Protein AF-A0A7H4P7H9-F1 (afdb_monomer_lite)

Organism: NCBI:txid2058152

InterPro domains:
  IPR023636 Urocanase conserved site [PS01233] (107-122)
  IPR023637 Urocanase-like [PTHR12216] (3-158)
  IPR035401 Urocanase, C-terminal domain [PF17392] (17-158)
  IPR036190 Urocanase superfamily [SSF111326] (3-158)

pLDDT: mean 97.53, std 5.27, range [52.62, 98.94]

Foldseek 3Di:
DDCPCVDAAPQVVPPVVCLVQQWAFKKKFAPVLDLVLVVVLLVVLCVVVVPPPVQNVVSVCCVVPPDDDGTDMDTGTDGPVPNVVSVVVSVVCQVVCVRVHDMDIDGDCPTSQQDQDCRYNLPPDVVPCRRVPVRNVVVQVVCVVVDPVDGDDDPDDD

Sequence (158 aa):
MTTRFAFPGFVPAYIRPLFCRGIGPFRWVALSGDPQDIYKTDAKVKEIVKDDKHLHHWLDMARERISFQGLPARICWVGLEWRQKLGLAFNEMVRSGELSAPIVIGRDHLDSGSVASPNRETEAMRDGSDAVSDWPLLNALLNTASGATWVSLHHGGG

Radius of gyration: 17.55 Å; chains: 1; bounding box: 55×32×42 Å

Secondary structure (DSSP, 8-state):
---TTSS--HIIIIIHHHHTTT-B-EEEEETT--HHHHHHHHHHHHHHSTT-HHHHHHHHHHHHH----SS-EEE--B-HHHHHHHHHHHHHHHHHTSSSS-EEEEE-S-STTS---TTTTTTT-TTS-TT--HHHHHHHHHHHHTT-S-----SS--

Structure (mmCIF, N/CA/C/O backbone):
data_AF-A0A7H4P7H9-F1
#
_entry.id   AF-A0A7H4P7H9-F1
#
loop_
_atom_site.group_PDB
_atom_site.id
_atom_site.type_symbol
_atom_site.label_atom_id
_atom_site.label_alt_id
_atom_site.label_comp_id
_atom_site.label_asym_id
_atom_site.label_entity_id
_atom_site.label_seq_id
_atom_site.pdbx_PDB_ins_code
_atom_site.Cartn_x
_atom_site.Cartn_y
_atom_site.Cartn_z
_atom_site.occupancy
_atom_site.B_iso_or_equiv
_atom_site.auth_seq_id
_atom_site.auth_comp_id
_atom_site.auth_asym_id
_atom_site.auth_atom_id
_atom_site.pdbx_PDB_model_num
ATOM 1 N N . MET A 1 1 ? 37.268 1.837 -18.743 1.00 52.62 1 MET A N 1
ATOM 2 C CA . MET A 1 1 ? 35.828 1.508 -18.653 1.00 52.62 1 MET A CA 1
ATOM 3 C C . MET A 1 1 ? 35.280 2.157 -17.395 1.00 52.62 1 MET A C 1
ATOM 5 O O . MET A 1 1 ? 35.877 1.993 -16.341 1.00 52.62 1 MET A O 1
ATOM 9 N N . THR A 1 2 ? 34.231 2.966 -17.507 1.00 60.12 2 THR A N 1
ATOM 10 C CA . THR A 1 2 ? 33.653 3.714 -16.379 1.00 60.12 2 THR A CA 1
ATOM 11 C C . THR A 1 2 ? 32.793 2.797 -15.505 1.00 60.12 2 THR A C 1
ATOM 13 O O . THR A 1 2 ? 31.836 2.204 -15.989 1.00 60.12 2 THR A O 1
ATOM 16 N N . THR A 1 3 ? 33.122 2.694 -14.217 1.00 77.75 3 THR A N 1
ATOM 17 C CA . THR A 1 3 ? 32.590 1.735 -13.223 1.00 77.75 3 THR A CA 1
ATOM 18 C C . THR A 1 3 ? 31.270 2.156 -12.555 1.00 77.75 3 THR A C 1
ATOM 20 O O . THR A 1 3 ? 30.884 1.593 -11.535 1.00 77.75 3 THR A O 1
ATOM 23 N N . ARG A 1 4 ? 30.559 3.154 -13.098 1.00 81.38 4 ARG A N 1
ATOM 24 C CA . ARG A 1 4 ? 29.433 3.823 -12.413 1.00 81.38 4 ARG A CA 1
ATOM 25 C C . ARG A 1 4 ? 28.220 2.919 -12.127 1.00 81.38 4 ARG A C 1
ATOM 27 O O . ARG A 1 4 ? 27.504 3.194 -11.177 1.00 81.38 4 ARG A O 1
ATOM 34 N N . PHE A 1 5 ? 28.028 1.851 -12.903 1.00 90.81 5 PHE A N 1
ATOM 35 C CA . PHE A 1 5 ? 26.945 0.863 -12.744 1.00 90.81 5 PHE A CA 1
ATOM 36 C C . PHE A 1 5 ? 27.487 -0.536 -12.412 1.00 90.81 5 PHE A C 1
ATOM 38 O O . PHE A 1 5 ? 26.929 -1.551 -12.814 1.00 90.81 5 PHE A O 1
ATOM 45 N N . ALA A 1 6 ? 28.629 -0.603 -11.719 1.00 92.25 6 ALA A N 1
ATOM 46 C CA . ALA A 1 6 ? 29.252 -1.876 -11.354 1.00 92.25 6 ALA A CA 1
ATOM 47 C C . ALA A 1 6 ? 28.472 -2.658 -10.276 1.00 92.25 6 ALA A C 1
ATOM 49 O O . ALA A 1 6 ? 28.754 -3.834 -10.060 1.00 92.25 6 ALA A O 1
ATOM 50 N N . PHE A 1 7 ? 27.506 -2.025 -9.607 1.00 94.25 7 PHE A N 1
ATOM 51 C CA . PHE A 1 7 ? 26.565 -2.662 -8.689 1.00 94.25 7 PHE A CA 1
ATOM 52 C C . PHE A 1 7 ? 25.125 -2.348 -9.127 1.00 94.25 7 PHE A C 1
ATOM 54 O O . PHE A 1 7 ? 24.876 -1.235 -9.597 1.00 94.25 7 PHE A O 1
ATOM 61 N N . PRO A 1 8 ? 24.189 -3.306 -8.995 1.00 95.62 8 PRO A N 1
ATOM 62 C CA . PRO A 1 8 ? 22.811 -3.124 -9.437 1.00 95.62 8 PRO A CA 1
ATOM 63 C C . PRO A 1 8 ? 22.005 -2.283 -8.443 1.00 95.62 8 PRO A C 1
ATOM 65 O O . PRO A 1 8 ? 22.311 -2.255 -7.243 1.00 95.62 8 PRO A O 1
ATOM 68 N N . GLY A 1 9 ? 20.915 -1.675 -8.908 1.00 97.31 9 GLY A N 1
ATOM 69 C CA . GLY A 1 9 ? 19.893 -1.153 -8.008 1.00 97.31 9 GLY A CA 1
ATOM 70 C C . GLY A 1 9 ? 19.212 -2.253 -7.188 1.00 97.31 9 GLY A C 1
ATOM 71 O O . GLY A 1 9 ? 19.164 -3.434 -7.544 1.00 97.31 9 GLY A O 1
ATOM 72 N N . PHE A 1 10 ? 18.634 -1.864 -6.052 1.00 98.44 10 PHE A N 1
ATOM 73 C CA . PHE A 1 10 ? 18.013 -2.813 -5.123 1.00 98.44 10 PHE A CA 1
ATOM 74 C C . PHE A 1 10 ? 16.752 -3.487 -5.691 1.00 98.44 10 PHE A C 1
ATOM 76 O O . PHE A 1 10 ? 16.402 -4.595 -5.280 1.00 98.44 10 PHE A O 1
ATOM 83 N N . VAL A 1 11 ? 16.058 -2.840 -6.634 1.00 98.31 11 VAL A N 1
ATOM 84 C CA . VAL A 1 11 ? 14.836 -3.393 -7.224 1.00 98.31 11 VAL A CA 1
ATOM 85 C C . VAL A 1 11 ? 15.117 -4.583 -8.135 1.00 98.31 11 VAL A C 1
ATOM 87 O O . VAL A 1 11 ? 14.549 -5.643 -7.854 1.00 98.31 11 VAL A O 1
ATOM 90 N N . PRO A 1 12 ? 15.986 -4.485 -9.163 1.00 97.50 12 PRO A N 1
ATOM 91 C CA . PRO A 1 12 ? 16.363 -5.659 -9.947 1.00 97.50 12 PRO A CA 1
ATOM 92 C C . PRO A 1 12 ? 17.015 -6.754 -9.094 1.00 97.50 12 PRO A C 1
ATOM 94 O O . PRO A 1 12 ? 16.787 -7.932 -9.364 1.00 97.50 12 PRO A O 1
ATOM 97 N N . ALA A 1 13 ? 17.773 -6.385 -8.055 1.00 97.81 13 ALA A N 1
ATOM 98 C CA . ALA A 1 13 ? 18.475 -7.346 -7.207 1.00 97.81 13 ALA A CA 1
ATOM 99 C C . ALA A 1 13 ? 17.562 -8.110 -6.225 1.00 97.81 13 ALA A C 1
ATOM 101 O O . ALA A 1 13 ? 17.764 -9.306 -6.023 1.00 97.81 13 ALA A O 1
ATOM 102 N N . TYR A 1 14 ? 16.568 -7.449 -5.613 1.00 98.12 14 TYR A N 1
ATOM 103 C CA . TYR A 1 14 ? 15.834 -8.015 -4.468 1.00 98.12 14 TYR A CA 1
ATOM 104 C C . TYR A 1 14 ? 14.312 -7.833 -4.520 1.00 98.12 14 TYR A C 1
ATOM 106 O O . TYR A 1 14 ? 13.575 -8.733 -4.117 1.00 98.12 14 TYR A O 1
ATOM 114 N N . ILE A 1 15 ? 13.814 -6.684 -4.990 1.00 98.62 15 ILE A N 1
ATOM 115 C CA . ILE A 1 15 ? 12.394 -6.315 -4.812 1.00 98.62 15 ILE A CA 1
ATOM 116 C C . ILE A 1 15 ? 11.503 -6.765 -5.969 1.00 98.62 15 ILE A C 1
ATOM 118 O O . ILE A 1 15 ? 10.330 -7.066 -5.749 1.00 98.62 15 ILE A O 1
ATOM 122 N N . ARG A 1 16 ? 12.024 -6.871 -7.195 1.00 98.69 16 ARG A N 1
ATOM 123 C CA . ARG A 1 16 ? 11.215 -7.198 -8.382 1.00 98.69 16 ARG A CA 1
ATOM 124 C C . ARG A 1 16 ? 10.337 -8.455 -8.232 1.00 98.69 16 ARG A C 1
ATOM 126 O O . ARG A 1 16 ? 9.177 -8.384 -8.637 1.00 98.69 16 ARG A O 1
ATOM 133 N N . PRO A 1 17 ? 10.782 -9.563 -7.601 1.00 98.44 17 PRO A N 1
ATOM 134 C CA . PRO A 1 17 ? 9.912 -10.719 -7.357 1.00 98.44 17 PRO A CA 1
ATOM 135 C C . PRO A 1 17 ? 8.676 -10.418 -6.487 1.00 98.44 17 PRO A C 1
ATOM 137 O O . PRO A 1 17 ? 7.656 -11.100 -6.605 1.00 98.44 17 PRO A O 1
ATOM 140 N N . LEU A 1 18 ? 8.742 -9.404 -5.618 1.00 98.50 18 LEU A N 1
ATOM 141 C CA . LEU A 1 18 ? 7.593 -8.920 -4.848 1.00 98.50 18 LEU A CA 1
ATOM 142 C C . LEU A 1 18 ? 6.623 -8.147 -5.753 1.00 98.50 18 LEU A C 1
ATOM 144 O O . LEU A 1 18 ? 5.424 -8.438 -5.747 1.00 98.50 18 LEU A O 1
ATOM 148 N N . PHE A 1 19 ? 7.136 -7.252 -6.603 1.00 98.69 19 PHE A N 1
ATOM 149 C CA . PHE A 1 19 ? 6.315 -6.509 -7.569 1.00 98.69 19 PHE A CA 1
ATOM 150 C C . PHE A 1 19 ? 5.599 -7.411 -8.569 1.00 98.69 19 PHE A C 1
ATOM 152 O O . PHE A 1 19 ? 4.438 -7.153 -8.875 1.00 98.69 19 PHE A O 1
ATOM 159 N N . CYS A 1 20 ? 6.216 -8.516 -8.998 1.00 98.50 20 CYS A N 1
ATOM 160 C CA . CYS A 1 20 ? 5.553 -9.506 -9.855 1.00 98.50 20 CYS A CA 1
ATOM 161 C C . CYS A 1 20 ? 4.280 -10.110 -9.227 1.00 98.50 20 CYS A C 1
ATOM 163 O O . CYS A 1 20 ? 3.451 -10.657 -9.947 1.00 98.50 20 CYS A O 1
ATOM 165 N N . ARG A 1 21 ? 4.108 -10.012 -7.900 1.00 98.25 21 ARG A N 1
ATOM 166 C CA . ARG A 1 21 ? 2.909 -10.451 -7.157 1.00 98.25 21 ARG A CA 1
ATOM 167 C C . ARG A 1 21 ? 2.031 -9.278 -6.688 1.00 98.25 21 ARG A C 1
ATOM 169 O O . ARG A 1 21 ? 1.135 -9.454 -5.860 1.00 98.25 21 ARG A O 1
ATOM 176 N N . GLY A 1 22 ? 2.315 -8.064 -7.161 1.00 98.44 22 GLY A N 1
ATOM 177 C CA . GLY A 1 22 ? 1.668 -6.829 -6.713 1.00 98.44 22 GLY A CA 1
ATOM 178 C C . GLY A 1 22 ? 1.985 -6.449 -5.262 1.00 98.44 22 GLY A C 1
ATOM 179 O O . GLY A 1 22 ? 1.272 -5.638 -4.671 1.00 98.44 22 GLY A O 1
ATOM 180 N N . ILE A 1 23 ? 3.006 -7.056 -4.646 1.00 98.69 23 ILE A N 1
ATOM 181 C CA . ILE A 1 23 ? 3.411 -6.744 -3.271 1.00 98.69 23 ILE A CA 1
ATOM 182 C C . ILE A 1 23 ? 4.221 -5.454 -3.296 1.00 98.69 23 ILE A C 1
ATOM 184 O O . ILE A 1 23 ? 5.234 -5.376 -3.981 1.00 98.69 23 ILE A O 1
ATOM 188 N N . GLY A 1 24 ? 3.784 -4.463 -2.528 1.00 98.50 24 GLY A N 1
ATOM 189 C CA . GLY A 1 24 ? 4.409 -3.145 -2.460 1.00 98.50 24 GLY A CA 1
ATOM 190 C C . GLY A 1 24 ? 4.011 -2.405 -1.185 1.00 98.50 24 GLY A C 1
ATOM 191 O O . GLY A 1 24 ? 3.341 -2.996 -0.334 1.00 98.50 24 GLY A O 1
ATOM 192 N N . PRO A 1 25 ? 4.398 -1.127 -1.030 1.00 98.38 25 PRO A N 1
ATOM 193 C CA . PRO A 1 25 ? 4.315 -0.382 0.228 1.00 98.38 25 PRO A CA 1
ATOM 194 C C . PRO A 1 25 ? 2.897 0.124 0.553 1.00 98.38 25 PRO A C 1
ATOM 196 O O . PRO A 1 25 ? 2.671 1.328 0.729 1.00 98.38 25 PRO A O 1
ATOM 199 N N . PHE A 1 26 ? 1.948 -0.807 0.645 1.00 98.81 26 PHE A N 1
ATOM 200 C CA . PHE A 1 26 ? 0.577 -0.580 1.090 1.00 98.81 26 PHE A CA 1
ATOM 201 C C . PHE A 1 26 ? 0.561 -0.067 2.533 1.00 98.81 26 PHE A C 1
ATOM 203 O O . PHE A 1 26 ? 1.242 -0.602 3.413 1.00 98.81 26 PHE A O 1
ATOM 210 N N . ARG A 1 27 ? -0.190 1.006 2.774 1.00 98.81 27 ARG A N 1
ATOM 211 C CA . ARG A 1 27 ? -0.230 1.684 4.071 1.00 98.81 27 ARG A CA 1
ATOM 212 C C . ARG A 1 27 ? -1.614 2.220 4.378 1.00 98.81 27 ARG A C 1
ATOM 214 O O . ARG A 1 27 ? -2.404 2.476 3.470 1.00 98.81 27 ARG A O 1
ATOM 221 N N . TRP A 1 28 ? -1.868 2.455 5.654 1.00 98.94 28 TRP A N 1
ATOM 222 C CA . TRP A 1 28 ? -3.083 3.113 6.105 1.00 98.94 28 TRP A CA 1
ATOM 223 C C . TRP A 1 28 ? -2.831 4.018 7.309 1.00 98.94 28 TRP A C 1
ATOM 225 O O . TRP A 1 28 ? -1.806 3.900 7.983 1.00 98.94 28 TRP A O 1
ATOM 235 N N . VAL A 1 29 ? -3.755 4.949 7.539 1.00 98.94 29 VAL A N 1
ATOM 236 C CA . VAL A 1 29 ? -3.660 6.019 8.540 1.00 98.94 29 VAL A CA 1
ATOM 237 C C . VAL A 1 29 ? -4.992 6.148 9.272 1.00 98.94 29 VAL A C 1
ATOM 239 O O . VAL A 1 29 ? -6.038 6.240 8.627 1.00 98.94 29 VAL A O 1
ATOM 242 N N . ALA A 1 30 ? -4.956 6.182 10.602 1.00 98.88 30 ALA A N 1
ATOM 243 C CA . ALA A 1 30 ? -6.137 6.386 11.431 1.00 98.88 30 ALA A CA 1
ATOM 244 C C . ALA A 1 30 ? -6.456 7.879 11.580 1.00 98.88 30 ALA A C 1
ATOM 246 O O . ALA A 1 30 ? -5.697 8.617 12.211 1.00 98.88 30 ALA A O 1
ATOM 247 N N . LEU A 1 31 ? -7.586 8.334 11.019 1.00 98.88 31 LEU A N 1
ATOM 248 C CA . LEU A 1 31 ? -7.988 9.748 11.092 1.00 98.88 31 LEU A CA 1
ATOM 249 C C . LEU A 1 31 ? -8.464 10.176 12.486 1.00 98.88 31 LEU A C 1
ATOM 251 O O . LEU A 1 31 ? -8.553 11.370 12.755 1.00 98.88 31 LEU A O 1
ATOM 255 N N . SER A 1 32 ? -8.740 9.218 13.370 1.00 98.69 32 SER A N 1
ATOM 256 C CA . SER A 1 32 ? -9.055 9.461 14.781 1.00 98.69 32 SER A CA 1
ATOM 257 C C . SER A 1 32 ? -7.887 10.069 15.553 1.00 98.69 32 SER A C 1
ATOM 259 O O . SER A 1 32 ? -8.096 10.740 16.559 1.00 98.69 32 SER A O 1
ATOM 261 N N . GLY A 1 33 ? -6.652 9.806 15.114 1.00 98.69 33 GLY A N 1
ATOM 262 C CA . GLY A 1 33 ? -5.458 10.081 15.907 1.00 98.69 33 GLY A CA 1
ATOM 263 C C . GLY A 1 33 ? -5.216 9.070 17.037 1.00 98.69 33 GLY A C 1
ATOM 264 O O . GLY A 1 33 ? -4.206 9.195 17.726 1.00 98.69 33 GLY A O 1
ATOM 265 N N . ASP A 1 34 ? -6.085 8.067 17.220 1.00 98.69 34 ASP A N 1
ATOM 266 C CA . ASP A 1 34 ? -5.958 7.058 18.278 1.00 98.69 34 ASP A CA 1
ATOM 267 C C . ASP A 1 34 ? -5.059 5.884 17.827 1.00 98.69 34 ASP A C 1
ATOM 269 O O . ASP A 1 34 ? -5.396 5.169 16.876 1.00 98.69 34 ASP A O 1
ATOM 273 N N . PRO A 1 35 ? -3.926 5.621 18.510 1.00 98.69 35 PRO A N 1
ATOM 274 C CA . PRO A 1 35 ? -3.071 4.464 18.240 1.00 98.69 35 PRO A CA 1
ATOM 275 C C . PRO A 1 35 ? -3.789 3.111 18.306 1.00 98.69 35 PRO A C 1
ATOM 277 O O . PRO A 1 35 ? -3.364 2.162 17.640 1.00 98.69 35 PRO A O 1
ATOM 280 N N . GLN A 1 36 ? -4.862 3.000 19.096 1.00 98.75 36 GLN A N 1
ATOM 281 C CA . GLN A 1 36 ? -5.619 1.755 19.225 1.00 98.75 36 GLN A CA 1
ATOM 282 C C . GLN A 1 36 ? -6.266 1.329 17.911 1.00 98.75 36 GLN A C 1
ATOM 284 O O . GLN A 1 36 ? -6.360 0.130 17.656 1.00 98.75 36 GLN A O 1
ATOM 289 N N . ASP A 1 37 ? -6.646 2.273 17.050 1.00 98.88 37 ASP A N 1
ATOM 290 C CA . ASP A 1 37 ? -7.188 1.939 15.733 1.00 98.88 37 ASP 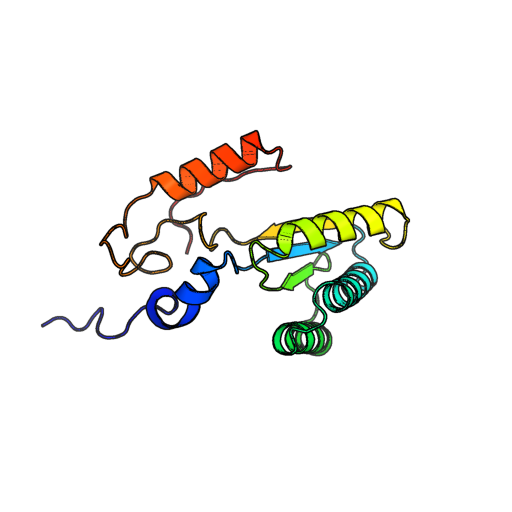A CA 1
ATOM 291 C C . ASP A 1 37 ? -6.139 1.217 14.874 1.00 98.88 37 ASP A C 1
ATOM 293 O O . ASP A 1 37 ? -6.448 0.208 14.237 1.00 98.88 37 ASP A O 1
ATOM 297 N N . ILE A 1 38 ? -4.867 1.628 14.948 1.00 98.94 38 ILE A N 1
ATOM 298 C CA . ILE A 1 38 ? -3.780 0.905 14.275 1.00 98.94 38 ILE A CA 1
ATOM 299 C C . ILE A 1 38 ? -3.574 -0.482 14.885 1.00 98.94 38 ILE A C 1
ATOM 301 O O . ILE A 1 38 ? -3.502 -1.461 14.144 1.00 98.94 38 ILE A O 1
ATOM 305 N N . TYR A 1 39 ? -3.556 -0.616 16.211 1.00 98.88 39 TYR A N 1
ATOM 306 C CA . TYR A 1 39 ? -3.372 -1.931 16.837 1.00 98.88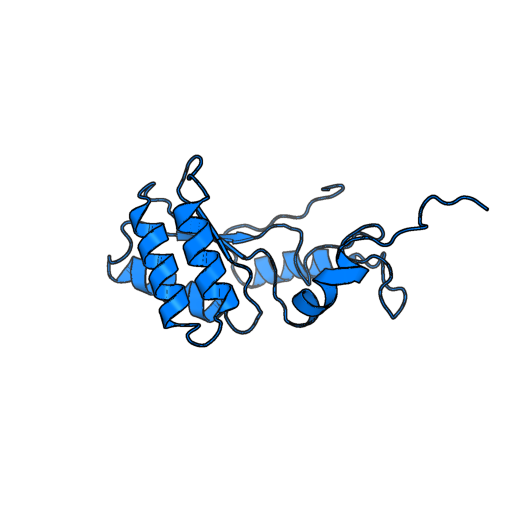 39 TYR A CA 1
ATOM 307 C C . TYR A 1 39 ? -4.512 -2.910 16.523 1.00 98.88 39 TYR A C 1
ATOM 309 O O . TYR A 1 39 ? -4.260 -4.102 16.333 1.00 98.88 39 TYR A O 1
ATOM 317 N N . LYS A 1 40 ? -5.752 -2.421 16.408 1.00 98.94 40 LYS A N 1
ATOM 318 C CA . LYS A 1 40 ? -6.895 -3.225 15.950 1.00 98.94 40 LYS A CA 1
ATOM 319 C C . LYS A 1 40 ? -6.721 -3.655 14.496 1.00 98.94 40 LYS A C 1
ATOM 321 O O . LYS A 1 40 ? -6.904 -4.831 14.184 1.00 98.94 40 LYS A O 1
ATOM 326 N N . THR A 1 41 ? -6.299 -2.748 13.610 1.00 98.94 41 THR A N 1
ATOM 327 C CA . THR A 1 41 ? -6.004 -3.126 12.218 1.00 98.94 41 THR A CA 1
ATOM 328 C C . THR A 1 41 ? -4.842 -4.117 12.110 1.00 98.94 41 THR A C 1
ATOM 330 O O . THR A 1 41 ? -4.948 -5.059 11.331 1.00 98.94 41 THR A O 1
ATOM 333 N N . ASP A 1 42 ? -3.786 -3.995 12.924 1.00 98.88 42 ASP A N 1
ATOM 334 C CA . ASP A 1 42 ? -2.683 -4.967 12.969 1.00 98.88 42 ASP A CA 1
ATOM 335 C C . ASP A 1 42 ? -3.211 -6.370 13.324 1.00 98.88 42 ASP A C 1
ATOM 337 O O . ASP A 1 42 ? -2.878 -7.356 12.662 1.00 98.88 42 ASP A O 1
ATOM 341 N N . ALA A 1 43 ? -4.088 -6.464 14.329 1.00 98.88 43 ALA A N 1
ATOM 342 C CA . ALA A 1 43 ? -4.728 -7.722 14.710 1.00 98.88 43 ALA A CA 1
ATOM 343 C C . ALA A 1 43 ? -5.617 -8.282 13.585 1.00 98.88 43 ALA A C 1
ATOM 345 O O . ALA A 1 43 ? -5.524 -9.469 13.263 1.00 98.88 43 ALA A O 1
ATOM 346 N N . LYS A 1 44 ? -6.416 -7.428 12.929 1.00 98.88 44 LYS A N 1
ATOM 347 C CA . LYS A 1 44 ? -7.264 -7.830 11.796 1.00 98.88 44 LYS A CA 1
ATOM 348 C C . LYS A 1 44 ? -6.445 -8.355 10.617 1.00 98.88 44 LYS A C 1
ATOM 350 O O . LYS A 1 44 ? -6.837 -9.334 9.983 1.00 98.88 44 LYS A O 1
ATOM 355 N N . VAL A 1 45 ? -5.295 -7.745 10.329 1.00 98.81 45 VAL A N 1
ATOM 356 C CA . VAL A 1 45 ? -4.399 -8.227 9.269 1.00 98.81 45 VAL A CA 1
ATOM 357 C C . VAL A 1 45 ? -3.907 -9.640 9.590 1.00 98.81 45 VAL A C 1
ATOM 359 O O . VAL A 1 45 ? -3.970 -10.502 8.715 1.00 98.81 45 VAL A O 1
ATOM 362 N N . LYS A 1 46 ? -3.482 -9.911 10.833 1.00 98.75 46 LYS A N 1
ATOM 363 C CA . LYS A 1 46 ? -3.057 -11.261 11.250 1.00 98.75 46 LYS A CA 1
ATOM 364 C C . LYS A 1 46 ? -4.187 -12.291 11.181 1.00 98.75 46 LYS A C 1
ATOM 366 O O . LYS A 1 46 ? -3.939 -13.448 10.852 1.00 98.75 46 LYS A O 1
ATOM 371 N N . GLU A 1 47 ? -5.419 -11.876 11.470 1.00 98.50 47 GLU A N 1
ATOM 372 C CA . GLU A 1 47 ? -6.608 -12.726 11.355 1.00 98.50 47 GLU A CA 1
ATOM 373 C C . GLU A 1 47 ? -6.903 -13.116 9.899 1.00 98.50 47 GLU A C 1
ATOM 375 O O . GLU A 1 47 ? -7.279 -14.258 9.635 1.00 98.50 47 GLU A O 1
ATOM 380 N N . ILE A 1 48 ? -6.734 -12.188 8.954 1.00 98.31 48 ILE A N 1
ATOM 381 C CA . ILE A 1 48 ? -7.021 -12.422 7.532 1.00 98.31 48 ILE A CA 1
ATOM 382 C C . ILE A 1 48 ? -5.870 -13.168 6.848 1.00 98.31 48 ILE A C 1
ATOM 384 O O . ILE A 1 48 ? -6.110 -14.100 6.081 1.00 98.31 48 ILE A O 1
ATOM 388 N N . VAL A 1 49 ? -4.624 -12.786 7.133 1.00 97.62 49 VAL A N 1
ATOM 389 C CA . VAL A 1 49 ? -3.414 -13.350 6.519 1.00 97.62 49 VAL A CA 1
ATOM 390 C C . VAL A 1 49 ? -2.729 -14.286 7.516 1.00 97.62 49 VAL A C 1
ATOM 392 O O . VAL A 1 49 ? -1.670 -13.978 8.055 1.00 97.62 49 VAL A O 1
ATOM 395 N N . LYS A 1 50 ? -3.367 -15.422 7.814 1.00 95.69 50 LYS A N 1
ATOM 396 C CA . LYS A 1 50 ? -3.005 -16.284 8.957 1.00 95.69 50 LYS A CA 1
ATOM 397 C C . LY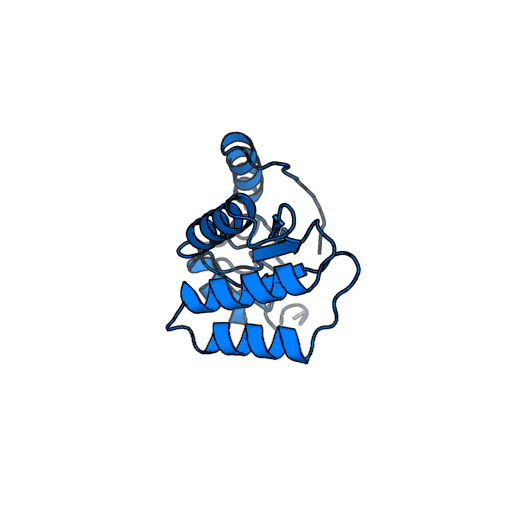S A 1 50 ? -1.635 -16.950 8.847 1.00 95.69 50 LYS A C 1
ATOM 399 O O . LYS A 1 50 ? -0.928 -17.045 9.844 1.00 95.69 50 LYS A O 1
ATOM 404 N N . ASP A 1 51 ? -1.263 -17.395 7.650 1.00 95.62 51 ASP A N 1
ATOM 405 C CA . ASP A 1 51 ? -0.125 -18.306 7.469 1.00 95.62 51 ASP A CA 1
ATOM 406 C C . ASP A 1 51 ? 1.202 -17.598 7.138 1.00 95.62 51 ASP A C 1
ATOM 408 O O . ASP A 1 51 ? 2.248 -18.243 7.023 1.00 95.62 51 ASP A O 1
ATOM 412 N N . ASP A 1 52 ? 1.200 -16.266 7.020 1.00 97.38 52 ASP A N 1
ATOM 413 C CA . ASP A 1 52 ? 2.407 -15.492 6.721 1.00 97.38 52 ASP A CA 1
ATOM 414 C C . ASP A 1 52 ? 3.148 -15.087 8.004 1.00 97.38 52 ASP A C 1
ATOM 416 O O . ASP A 1 52 ? 2.972 -14.002 8.568 1.00 97.38 52 ASP A O 1
ATOM 420 N N . LYS A 1 53 ? 4.034 -15.979 8.458 1.00 98.12 53 LYS A N 1
ATOM 421 C CA . LYS A 1 53 ? 4.877 -15.753 9.643 1.00 98.12 53 LYS A CA 1
ATOM 422 C C . LYS A 1 53 ? 5.747 -14.501 9.527 1.00 98.12 53 LYS A C 1
ATOM 424 O O . LYS A 1 53 ? 6.014 -13.856 10.540 1.00 98.12 53 LYS A O 1
ATOM 429 N N . HIS A 1 54 ? 6.208 -14.166 8.321 1.00 97.88 54 HIS A N 1
ATOM 430 C CA . HIS A 1 54 ? 7.055 -12.994 8.120 1.00 97.88 54 HIS A CA 1
ATOM 431 C C . HIS A 1 54 ? 6.242 -11.710 8.283 1.00 97.88 54 HIS A C 1
ATOM 433 O O . HIS A 1 54 ? 6.675 -10.799 8.988 1.00 97.88 54 HIS A O 1
ATOM 439 N N . LEU A 1 55 ? 5.037 -11.668 7.714 1.00 98.44 55 LEU A N 1
ATOM 440 C CA . LEU A 1 55 ? 4.106 -10.557 7.884 1.00 98.44 55 LEU A CA 1
ATOM 441 C C . LEU A 1 55 ? 3.713 -10.368 9.354 1.00 98.44 55 LEU A C 1
ATOM 443 O O . LEU A 1 55 ? 3.663 -9.237 9.839 1.00 98.44 55 LEU A O 1
ATOM 447 N N . HIS A 1 56 ? 3.458 -11.455 10.086 1.00 98.75 56 HIS A N 1
ATOM 448 C CA . HIS A 1 56 ? 3.111 -11.367 11.509 1.00 98.75 56 HIS A CA 1
ATOM 449 C C . HIS A 1 56 ? 4.263 -10.789 12.324 1.00 98.75 56 HIS A C 1
ATOM 451 O O . HIS A 1 56 ? 4.046 -9.852 13.093 1.00 98.75 56 HIS A O 1
ATOM 457 N N . HIS A 1 57 ? 5.481 -11.287 12.093 1.00 98.69 57 HIS A N 1
ATOM 458 C CA . HIS A 1 57 ? 6.681 -10.764 12.738 1.00 98.69 57 HIS A CA 1
ATOM 459 C C . HIS A 1 57 ? 6.940 -9.296 12.377 1.00 98.69 57 HIS A C 1
ATOM 461 O O . HIS A 1 57 ? 7.318 -8.511 13.245 1.00 98.69 57 HIS A O 1
ATOM 467 N N . TRP A 1 58 ? 6.691 -8.898 11.124 1.00 98.75 58 TRP A N 1
ATOM 468 C CA . TRP A 1 58 ? 6.765 -7.499 10.705 1.00 98.75 58 TRP A CA 1
ATOM 469 C C . TRP A 1 58 ? 5.835 -6.608 11.534 1.00 98.75 58 TRP A C 1
ATOM 471 O O . TRP A 1 58 ? 6.273 -5.571 12.024 1.00 98.75 58 TRP A O 1
ATOM 481 N N . LEU A 1 59 ? 4.578 -7.015 11.733 1.00 98.81 59 LEU A N 1
ATOM 482 C CA . LEU A 1 59 ? 3.618 -6.259 12.544 1.00 98.81 59 LEU A CA 1
ATOM 483 C C . LEU A 1 59 ? 4.028 -6.183 14.022 1.00 98.81 59 LEU A C 1
ATOM 485 O O . LEU A 1 59 ? 3.898 -5.120 14.628 1.00 98.81 59 LEU A O 1
ATOM 489 N N . ASP A 1 60 ? 4.564 -7.270 14.583 1.00 98.69 60 ASP A N 1
ATOM 490 C CA . ASP A 1 60 ? 5.074 -7.284 15.963 1.00 98.69 60 ASP A CA 1
ATOM 491 C C . ASP A 1 60 ? 6.245 -6.314 16.131 1.00 98.69 60 ASP A C 1
ATOM 493 O O . ASP A 1 60 ? 6.205 -5.409 16.967 1.00 98.69 60 ASP A O 1
ATOM 497 N N . MET A 1 61 ? 7.238 -6.412 15.249 1.00 98.75 61 MET A N 1
ATOM 498 C CA . MET A 1 61 ? 8.386 -5.507 15.233 1.00 98.75 61 MET A CA 1
ATOM 499 C C . MET A 1 61 ? 7.964 -4.055 15.017 1.00 98.75 61 MET A C 1
ATOM 501 O O . MET A 1 61 ? 8.481 -3.152 15.672 1.00 98.75 61 MET A O 1
ATOM 505 N N . ALA A 1 62 ? 7.009 -3.808 14.123 1.00 98.62 62 ALA A N 1
ATOM 506 C CA . ALA A 1 62 ? 6.516 -2.468 13.850 1.00 98.62 62 ALA A CA 1
ATOM 507 C C . ALA A 1 62 ? 5.743 -1.876 15.041 1.00 98.62 62 ALA A C 1
ATOM 509 O O . ALA A 1 62 ? 5.695 -0.656 15.184 1.00 98.62 62 ALA A O 1
ATOM 510 N N . ARG A 1 63 ? 5.147 -2.701 15.906 1.00 98.31 63 ARG A N 1
ATOM 511 C CA . ARG A 1 63 ? 4.544 -2.247 17.166 1.00 98.31 63 ARG A CA 1
ATOM 512 C C . ARG A 1 63 ? 5.593 -1.974 18.242 1.00 98.31 63 ARG A C 1
ATOM 514 O O . ARG A 1 63 ? 5.472 -0.994 18.967 1.00 98.31 63 ARG A O 1
ATOM 521 N N . GLU A 1 64 ? 6.604 -2.826 18.350 1.00 98.38 64 GLU A N 1
ATOM 522 C CA . GLU A 1 64 ? 7.634 -2.722 19.390 1.00 98.38 64 GLU A CA 1
ATOM 523 C C . GLU A 1 64 ? 8.684 -1.643 19.107 1.00 98.38 64 GLU A C 1
ATOM 525 O O . GLU A 1 64 ? 9.285 -1.100 20.033 1.00 98.38 64 GLU A O 1
ATOM 530 N N . ARG A 1 65 ? 8.962 -1.370 17.827 1.00 98.50 65 ARG A N 1
ATOM 531 C CA . ARG A 1 65 ? 10.160 -0.624 17.410 1.00 98.50 65 ARG A CA 1
ATOM 532 C C . ARG A 1 65 ? 9.869 0.666 16.658 1.00 98.50 65 ARG A C 1
ATOM 534 O O . ARG A 1 65 ? 10.803 1.433 16.442 1.00 98.50 65 ARG A O 1
ATOM 541 N N . ILE A 1 66 ? 8.625 0.912 16.246 1.00 98.38 66 ILE A N 1
ATOM 542 C CA . ILE A 1 66 ? 8.262 2.108 15.478 1.00 98.38 66 ILE A CA 1
ATOM 543 C C . ILE A 1 66 ? 7.282 2.951 16.288 1.00 98.38 66 ILE A C 1
ATOM 545 O O . ILE A 1 66 ? 6.120 2.591 16.460 1.00 98.38 66 ILE A O 1
ATOM 549 N N . SER A 1 67 ? 7.755 4.107 16.743 1.00 98.56 67 SER A N 1
ATOM 550 C CA . SER A 1 67 ? 6.901 5.140 17.325 1.00 98.56 67 SER A CA 1
ATOM 551 C C . SER A 1 67 ? 6.102 5.848 16.232 1.00 98.56 67 SER A C 1
ATOM 553 O O . SER A 1 67 ? 6.635 6.159 15.166 1.00 98.56 67 SER A O 1
ATOM 555 N N . PHE A 1 68 ? 4.832 6.146 16.503 1.00 98.75 68 PHE A N 1
ATOM 556 C CA . PHE A 1 68 ? 4.005 6.927 15.583 1.00 98.75 68 PHE A CA 1
ATOM 557 C C . PHE A 1 68 ? 4.489 8.380 15.466 1.00 98.75 68 PHE A C 1
ATOM 559 O O . PHE A 1 68 ? 5.033 8.950 16.413 1.00 98.75 68 PHE A O 1
ATOM 566 N N . GLN A 1 69 ? 4.258 8.988 14.300 1.00 98.62 69 GLN A N 1
ATOM 567 C CA . GLN A 1 69 ? 4.555 10.391 14.009 1.00 98.62 69 GLN A CA 1
ATOM 568 C C . GLN A 1 69 ? 3.322 11.036 13.364 1.00 98.62 69 GLN A C 1
ATOM 570 O O . GLN A 1 69 ? 2.897 10.609 12.294 1.00 98.62 69 GLN A O 1
ATOM 575 N N . GLY A 1 70 ? 2.749 12.065 13.995 1.00 98.38 70 GLY A N 1
ATOM 576 C CA . GLY A 1 70 ? 1.478 12.643 13.547 1.00 98.38 70 GLY A CA 1
ATOM 577 C C . GLY A 1 70 ? 0.312 11.672 13.753 1.00 98.38 70 GLY A C 1
ATOM 578 O O . GLY A 1 70 ? 0.202 11.067 14.818 1.00 98.38 70 GLY A O 1
ATOM 579 N N . LEU A 1 71 ? -0.553 11.520 12.745 1.00 98.81 71 LEU A N 1
ATOM 580 C CA . LEU A 1 71 ? -1.616 10.512 12.787 1.00 98.81 71 LEU A CA 1
ATOM 581 C C . LEU A 1 71 ? -1.004 9.100 12.829 1.00 98.81 71 LEU A C 1
ATOM 583 O O . LEU A 1 71 ? -0.134 8.801 12.005 1.00 98.81 71 LEU A O 1
ATOM 587 N N . PRO A 1 72 ? -1.458 8.212 13.734 1.00 98.88 72 PRO A N 1
ATOM 588 C CA . PRO A 1 72 ? -1.019 6.825 13.749 1.00 98.88 72 PRO A CA 1
ATOM 589 C C . PRO A 1 72 ? -1.239 6.165 12.388 1.00 98.88 72 PRO A C 1
ATOM 591 O O . PRO A 1 72 ? -2.322 6.230 11.804 1.00 98.88 72 PRO A O 1
ATOM 594 N N . ALA A 1 73 ? -0.189 5.531 11.879 1.00 98.88 73 ALA A N 1
ATOM 595 C CA . ALA A 1 73 ? -0.168 4.931 10.557 1.00 98.88 73 ALA A CA 1
ATOM 596 C C . ALA A 1 73 ? 0.613 3.622 10.576 1.00 98.88 73 ALA A C 1
ATOM 598 O O . ALA A 1 73 ? 1.552 3.450 11.358 1.00 98.88 73 ALA A O 1
ATOM 599 N N . ARG A 1 74 ? 0.264 2.716 9.667 1.00 98.94 74 ARG A N 1
ATOM 600 C CA . ARG A 1 74 ? 0.968 1.449 9.487 1.00 98.94 74 ARG A CA 1
ATOM 601 C C . ARG A 1 74 ? 1.322 1.246 8.028 1.00 98.94 74 ARG A C 1
ATOM 603 O O . ARG A 1 74 ? 0.515 1.463 7.130 1.00 98.94 74 ARG A O 1
ATOM 610 N N . ILE A 1 75 ? 2.549 0.792 7.817 1.00 98.69 75 ILE A N 1
ATOM 611 C CA . ILE A 1 75 ? 3.041 0.251 6.557 1.00 98.69 75 ILE A CA 1
ATOM 612 C C . ILE A 1 75 ? 3.043 -1.279 6.668 1.00 98.69 75 ILE A C 1
ATOM 614 O O . ILE A 1 75 ? 3.503 -1.835 7.667 1.00 98.69 75 ILE A O 1
ATOM 618 N N . CYS A 1 76 ? 2.524 -1.974 5.661 1.00 98.44 76 CYS A N 1
ATOM 619 C CA . CYS A 1 76 ? 2.541 -3.433 5.597 1.00 98.44 76 CYS A CA 1
ATOM 620 C C . CYS A 1 76 ? 2.558 -3.857 4.132 1.00 98.44 76 CYS A C 1
ATOM 622 O O . CYS A 1 76 ? 1.626 -3.569 3.385 1.00 98.44 76 CYS A O 1
ATOM 624 N N . TRP A 1 77 ? 3.634 -4.515 3.704 1.00 98.62 77 TRP A N 1
ATOM 625 C CA . TRP A 1 77 ? 3.774 -4.900 2.307 1.00 98.62 77 TRP A CA 1
ATOM 626 C C . TRP A 1 77 ? 2.859 -6.078 1.985 1.00 98.62 77 TRP A C 1
ATOM 628 O O . TRP A 1 77 ? 3.108 -7.200 2.415 1.00 98.62 77 TRP A O 1
ATOM 638 N N . VAL A 1 78 ? 1.812 -5.822 1.200 1.00 98.25 78 VAL A N 1
ATOM 639 C CA . VAL A 1 78 ? 0.828 -6.834 0.797 1.00 98.25 78 VAL A CA 1
ATOM 640 C C . VAL A 1 78 ? 0.552 -6.795 -0.703 1.00 98.25 78 VAL A C 1
ATOM 642 O O . VAL A 1 78 ? 0.611 -5.746 -1.353 1.00 98.25 78 VAL A O 1
ATOM 645 N N . GLY A 1 79 ? 0.276 -7.978 -1.251 1.00 97.06 79 GLY A N 1
ATOM 646 C CA . GLY A 1 79 ? 0.079 -8.218 -2.679 1.00 97.06 79 GLY A CA 1
ATOM 647 C C . GLY A 1 79 ? -1.338 -7.978 -3.175 1.00 97.06 79 GLY A C 1
ATOM 648 O O . GLY A 1 79 ? -2.245 -7.676 -2.395 1.00 97.06 79 GLY A O 1
ATOM 649 N N . LEU A 1 80 ? -1.527 -8.192 -4.480 1.00 96.69 80 LEU A N 1
ATOM 650 C CA . LEU A 1 80 ? -2.828 -8.087 -5.154 1.00 96.69 80 LEU A CA 1
ATOM 651 C C . LEU A 1 80 ? -3.922 -8.897 -4.438 1.00 96.69 80 LEU A C 1
ATOM 653 O O . LEU A 1 80 ? -5.042 -8.424 -4.282 1.00 96.69 80 LEU A O 1
ATOM 657 N N . GLU A 1 81 ? -3.569 -10.081 -3.938 1.00 95.12 81 GLU A N 1
ATOM 658 C CA . GLU A 1 81 ? -4.472 -10.988 -3.225 1.00 95.12 81 GLU A CA 1
ATOM 659 C C . GLU A 1 81 ? -5.133 -10.369 -1.980 1.00 95.12 81 GLU A C 1
ATOM 661 O O . GLU A 1 81 ? -6.271 -10.710 -1.644 1.00 95.12 81 GLU A O 1
ATOM 666 N N . TRP A 1 82 ? -4.422 -9.481 -1.279 1.00 98.31 82 TRP A N 1
ATOM 667 C CA . TRP A 1 82 ? -4.786 -9.072 0.079 1.00 98.31 82 TRP A CA 1
ATOM 668 C C . TRP A 1 82 ? -5.290 -7.637 0.175 1.00 98.31 82 TRP A C 1
ATOM 670 O O . TRP A 1 82 ? -6.128 -7.360 1.031 1.00 98.31 82 TRP A O 1
ATOM 680 N N . ARG A 1 83 ? -4.846 -6.728 -0.703 1.00 98.56 83 ARG A N 1
ATOM 681 C CA . ARG A 1 83 ? -5.169 -5.290 -0.596 1.00 98.56 83 ARG A CA 1
ATOM 682 C C . ARG A 1 83 ? -6.674 -5.014 -0.528 1.00 98.56 83 ARG A C 1
ATOM 684 O O . ARG A 1 83 ? -7.119 -4.310 0.373 1.00 98.56 83 ARG A O 1
ATOM 691 N N . GLN A 1 84 ? -7.463 -5.611 -1.426 1.00 98.44 84 GLN A N 1
ATOM 692 C CA . GLN A 1 84 ? -8.921 -5.438 -1.424 1.00 98.44 84 GLN A CA 1
ATOM 693 C C . GLN A 1 84 ? -9.570 -6.055 -0.175 1.00 98.44 84 GLN A C 1
ATOM 695 O O . GLN A 1 84 ? -10.433 -5.428 0.435 1.00 98.44 84 GLN A O 1
ATOM 700 N N . LYS A 1 85 ? -9.146 -7.262 0.227 1.00 98.62 85 LYS A N 1
ATOM 701 C CA . LYS A 1 85 ? -9.698 -7.963 1.401 1.00 98.62 85 LYS A CA 1
ATOM 702 C C . LYS A 1 85 ? -9.480 -7.152 2.681 1.00 98.62 85 LYS A C 1
ATOM 704 O O . LYS A 1 85 ? -10.414 -6.970 3.454 1.00 98.62 85 LYS A O 1
ATOM 709 N N . LEU A 1 86 ? -8.269 -6.628 2.869 1.00 98.81 86 LEU A N 1
ATOM 710 C CA . LEU A 1 86 ? -7.929 -5.783 4.013 1.00 98.81 86 LEU A CA 1
ATOM 711 C C . LEU A 1 86 ? -8.683 -4.452 3.977 1.00 98.81 86 LEU A C 1
ATOM 713 O O . LEU A 1 86 ? -9.246 -4.056 4.990 1.00 98.81 86 LEU A O 1
ATOM 717 N N . GLY A 1 87 ? -8.761 -3.793 2.815 1.00 98.81 87 GLY A N 1
ATOM 718 C CA . GLY A 1 87 ? -9.493 -2.531 2.686 1.00 98.81 87 GLY A CA 1
ATOM 719 C C . GLY A 1 87 ? -10.976 -2.657 3.043 1.00 98.81 87 GLY A C 1
ATOM 720 O O . GLY A 1 87 ? -11.497 -1.842 3.803 1.00 98.81 87 GLY A O 1
ATOM 721 N N . LEU A 1 88 ? -11.641 -3.715 2.568 1.00 98.88 88 LEU A N 1
ATOM 722 C CA . LEU A 1 88 ? -13.036 -3.992 2.920 1.00 98.88 88 LEU A CA 1
ATOM 723 C C . LEU A 1 88 ? -13.202 -4.351 4.402 1.00 98.88 88 LEU A C 1
ATOM 725 O O . LEU A 1 88 ? -14.157 -3.895 5.026 1.00 98.88 88 LEU A O 1
ATOM 729 N N . ALA A 1 89 ? -12.271 -5.114 4.981 1.00 98.94 89 ALA A N 1
ATOM 730 C CA . ALA A 1 89 ? -12.302 -5.444 6.404 1.00 98.94 89 ALA A CA 1
ATOM 731 C C . ALA A 1 89 ? -12.128 -4.203 7.290 1.00 98.94 89 ALA A C 1
ATOM 733 O O . ALA A 1 89 ? -12.875 -4.031 8.247 1.00 98.94 89 ALA A O 1
ATOM 734 N N . PHE A 1 90 ? -11.202 -3.302 6.956 1.00 98.94 90 PHE A N 1
ATOM 735 C CA . PHE A 1 90 ? -11.039 -2.046 7.690 1.00 98.94 90 PHE A CA 1
ATOM 736 C C . PHE A 1 90 ? -12.287 -1.172 7.576 1.00 98.94 90 PHE A C 1
ATOM 738 O O . PHE A 1 90 ? -12.739 -0.622 8.576 1.00 98.94 90 PHE A O 1
ATOM 745 N N . ASN A 1 91 ? -12.891 -1.092 6.388 1.00 98.94 91 ASN A N 1
ATOM 746 C CA . ASN A 1 91 ? -14.141 -0.362 6.199 1.00 98.94 91 ASN A CA 1
ATOM 747 C C . ASN A 1 91 ? -15.295 -0.955 7.029 1.00 98.94 91 ASN A C 1
ATOM 749 O O . ASN A 1 91 ? -16.093 -0.211 7.595 1.00 98.94 91 ASN A O 1
ATOM 753 N N . GLU A 1 92 ? -15.364 -2.282 7.154 1.00 98.88 92 GLU A N 1
ATOM 754 C CA . GLU A 1 92 ? -16.320 -2.943 8.045 1.00 98.88 92 GLU A CA 1
ATOM 755 C C . GLU A 1 92 ? -16.077 -2.585 9.514 1.00 98.88 92 GLU A C 1
ATOM 757 O O . GLU A 1 92 ? -17.027 -2.283 10.229 1.00 98.88 92 GLU A O 1
ATOM 762 N N . MET A 1 93 ? -14.817 -2.555 9.951 1.00 98.88 93 MET A N 1
ATOM 763 C CA . MET A 1 93 ? -14.467 -2.168 11.320 1.00 98.88 93 MET A CA 1
ATOM 764 C C . MET A 1 93 ? -14.811 -0.699 11.616 1.00 98.88 93 MET A C 1
ATOM 766 O O . MET A 1 93 ? -15.199 -0.376 12.735 1.00 98.88 93 MET A O 1
ATOM 770 N N . VAL A 1 94 ? -14.716 0.193 10.623 1.00 98.88 94 VAL A N 1
ATOM 771 C CA . VAL A 1 94 ? -15.232 1.570 10.739 1.00 98.88 94 VAL A CA 1
ATOM 772 C C . VAL A 1 94 ? -16.756 1.553 10.870 1.00 98.88 94 VAL A C 1
ATOM 774 O O . VAL A 1 94 ? -17.305 2.195 11.762 1.00 98.88 94 VAL A O 1
ATOM 777 N N . ARG A 1 95 ? -17.455 0.795 10.014 1.00 98.81 95 ARG A N 1
ATOM 778 C CA . ARG A 1 95 ? -18.926 0.700 10.024 1.00 98.81 95 ARG A CA 1
ATOM 779 C C . ARG A 1 95 ? -19.472 0.151 11.344 1.00 98.81 95 ARG A C 1
ATOM 781 O O . ARG A 1 95 ? -20.516 0.612 11.797 1.00 98.81 95 ARG A O 1
ATOM 788 N N . SER A 1 96 ? -18.799 -0.831 11.939 1.00 98.75 96 SER A N 1
ATOM 789 C CA . SER A 1 96 ? -19.208 -1.457 13.201 1.00 98.75 96 SER A CA 1
ATOM 790 C C . SER A 1 96 ? -18.862 -0.625 14.441 1.00 98.75 96 SER A C 1
ATOM 792 O O . SER A 1 96 ? -19.335 -0.943 15.531 1.00 98.75 96 SER A O 1
ATOM 794 N N . GLY A 1 97 ? -18.043 0.423 14.293 1.00 98.62 97 GLY A N 1
ATOM 795 C CA . GLY A 1 97 ? -17.503 1.203 15.407 1.00 98.62 97 GLY A CA 1
ATOM 796 C C . GLY A 1 97 ? -16.350 0.516 16.147 1.00 98.62 97 GLY A C 1
ATOM 797 O O . GLY A 1 97 ? -15.912 1.012 17.184 1.00 98.62 97 GLY A O 1
ATOM 798 N N . GLU A 1 98 ? -15.835 -0.611 15.636 1.00 98.75 98 GLU A N 1
ATOM 799 C CA . GLU A 1 98 ? -14.602 -1.213 16.152 1.00 98.75 98 GLU A CA 1
ATOM 800 C C . GLU A 1 98 ? -13.423 -0.246 15.977 1.00 98.75 98 GLU A C 1
ATOM 802 O O . GLU A 1 98 ? -12.610 -0.110 16.893 1.00 98.75 98 GLU A O 1
ATOM 807 N N . LEU A 1 99 ? -13.361 0.468 14.850 1.00 98.88 99 LEU A N 1
ATOM 808 C CA . LEU A 1 99 ? -12.474 1.616 14.654 1.00 98.88 99 LEU A CA 1
ATOM 809 C C . LEU A 1 99 ? -13.219 2.912 14.964 1.00 98.88 99 LEU A C 1
ATOM 811 O O . LEU A 1 99 ? -14.374 3.084 14.577 1.00 98.88 99 LEU A O 1
ATOM 815 N N . SER A 1 100 ? -12.548 3.827 15.662 1.00 98.62 100 SER A N 1
ATOM 816 C CA . SER A 1 100 ? -13.194 5.025 16.215 1.00 98.62 100 SER A CA 1
ATOM 817 C C . SER A 1 100 ? -13.480 6.125 15.184 1.00 98.62 100 SER A C 1
ATOM 819 O O . SER A 1 100 ? -14.328 6.986 15.416 1.00 98.62 100 SER A O 1
ATOM 821 N N . ALA A 1 101 ? -12.797 6.097 14.037 1.00 98.81 101 ALA A N 1
ATOM 822 C CA . ALA A 1 101 ? -13.008 7.008 12.915 1.00 98.81 101 ALA A CA 1
ATOM 823 C C . ALA A 1 101 ? -12.591 6.345 11.585 1.00 98.81 101 ALA A C 1
ATOM 825 O O . ALA A 1 101 ? -11.999 5.262 11.595 1.00 98.81 101 ALA A O 1
ATOM 826 N N . PRO A 1 102 ? -12.856 6.980 10.426 1.00 98.94 102 PRO A N 1
ATOM 827 C CA . PRO A 1 102 ? -12.423 6.456 9.136 1.00 98.94 102 PRO A CA 1
ATOM 828 C C . PRO A 1 102 ? -10.902 6.270 9.015 1.00 98.94 102 PRO A C 1
ATOM 830 O O . PRO A 1 102 ? -10.105 7.004 9.604 1.00 98.94 102 PRO A O 1
ATOM 833 N N . ILE A 1 103 ? -10.507 5.306 8.182 1.00 98.88 103 ILE A N 1
ATOM 834 C CA . ILE A 1 103 ? -9.113 5.008 7.843 1.00 98.88 103 ILE A CA 1
ATOM 835 C C . ILE A 1 103 ? -8.820 5.483 6.421 1.00 98.88 103 ILE A C 1
ATOM 837 O O . ILE A 1 103 ? -9.539 5.141 5.482 1.00 98.88 103 ILE A O 1
ATOM 841 N N . VAL A 1 104 ? -7.725 6.219 6.242 1.00 98.88 104 VAL A N 1
ATOM 842 C CA . VAL A 1 104 ? -7.160 6.473 4.911 1.00 98.88 104 VAL A CA 1
ATOM 843 C C . VAL A 1 104 ? -6.310 5.283 4.505 1.00 98.88 104 VAL A C 1
ATOM 845 O O . VAL A 1 104 ? -5.462 4.847 5.277 1.00 98.88 104 VAL A O 1
ATOM 848 N N . ILE A 1 105 ? -6.480 4.797 3.277 1.00 98.94 105 ILE A N 1
ATOM 849 C CA . ILE A 1 105 ? -5.640 3.754 2.682 1.00 98.94 105 ILE A CA 1
ATOM 850 C C . ILE A 1 105 ? -4.881 4.355 1.502 1.00 98.94 105 ILE A C 1
ATOM 852 O O . ILE A 1 105 ? -5.450 5.078 0.688 1.00 98.94 105 ILE A O 1
ATOM 856 N N . GLY A 1 106 ? -3.592 4.046 1.400 1.00 98.69 106 GLY A N 1
ATOM 857 C CA . GLY A 1 106 ? -2.736 4.546 0.335 1.00 98.69 106 GLY A CA 1
ATOM 858 C C . GLY A 1 106 ? -1.455 3.737 0.184 1.00 98.69 106 GLY A C 1
ATOM 859 O O . GLY A 1 106 ? -1.362 2.576 0.592 1.00 98.69 106 GLY A O 1
ATOM 860 N N . ARG A 1 107 ? -0.450 4.358 -0.433 1.00 98.81 107 ARG A N 1
ATOM 861 C CA . ARG A 1 107 ? 0.867 3.766 -0.704 1.00 98.81 107 ARG A CA 1
ATOM 862 C C . ARG A 1 107 ? 1.878 4.844 -1.088 1.00 98.81 107 ARG A C 1
ATOM 864 O O . ARG A 1 107 ? 1.522 6.008 -1.241 1.00 98.81 107 ARG A O 1
ATOM 871 N N . ASP A 1 108 ? 3.128 4.431 -1.257 1.00 98.56 108 ASP A N 1
ATOM 872 C CA . ASP A 1 108 ? 4.104 5.203 -2.030 1.00 98.56 108 ASP A CA 1
ATOM 873 C C . ASP A 1 108 ? 3.743 5.202 -3.531 1.00 98.56 108 ASP A C 1
ATOM 875 O O . ASP A 1 108 ? 2.993 4.339 -4.000 1.00 98.56 108 ASP A O 1
ATOM 879 N N . HIS A 1 109 ? 4.316 6.129 -4.298 1.00 98.69 109 HIS A N 1
ATOM 880 C CA . HIS A 1 109 ? 4.353 6.066 -5.760 1.00 98.69 109 HIS A CA 1
ATOM 881 C C . HIS A 1 109 ? 5.309 4.971 -6.263 1.00 98.69 109 HIS A C 1
ATOM 883 O O . HIS A 1 109 ? 5.114 4.460 -7.366 1.00 98.69 109 HIS A O 1
ATOM 889 N N . LEU A 1 110 ? 6.281 4.561 -5.441 1.00 98.25 110 LEU A N 1
ATOM 890 C CA . LEU A 1 110 ? 7.025 3.316 -5.625 1.00 98.25 110 LEU A CA 1
ATOM 891 C C . LEU A 1 110 ? 6.091 2.128 -5.362 1.00 98.25 110 LEU A C 1
ATOM 893 O O . LEU A 1 110 ? 5.849 1.747 -4.221 1.00 98.25 110 LEU A O 1
ATOM 897 N N . ASP A 1 111 ? 5.551 1.533 -6.417 1.00 98.69 111 ASP A N 1
ATOM 898 C CA . ASP A 1 111 ? 4.760 0.305 -6.353 1.00 98.69 111 ASP A CA 1
ATOM 899 C C . ASP A 1 111 ? 4.808 -0.401 -7.712 1.00 98.69 111 ASP A C 1
ATOM 901 O O . ASP A 1 111 ? 5.166 0.203 -8.724 1.00 98.69 111 ASP A O 1
ATOM 905 N N . SER A 1 112 ? 4.417 -1.674 -7.730 1.00 98.06 112 SER A N 1
ATOM 906 C CA . SER A 1 112 ? 4.555 -2.601 -8.865 1.00 98.06 112 SER A CA 1
ATOM 907 C C . SER A 1 112 ? 4.120 -2.072 -10.238 1.00 98.06 112 SER A C 1
ATOM 909 O O . SER A 1 112 ? 4.669 -2.511 -11.242 1.00 98.06 112 SER A O 1
ATOM 911 N N . GLY A 1 113 ? 3.151 -1.155 -10.297 1.00 98.19 113 GLY A N 1
ATOM 912 C C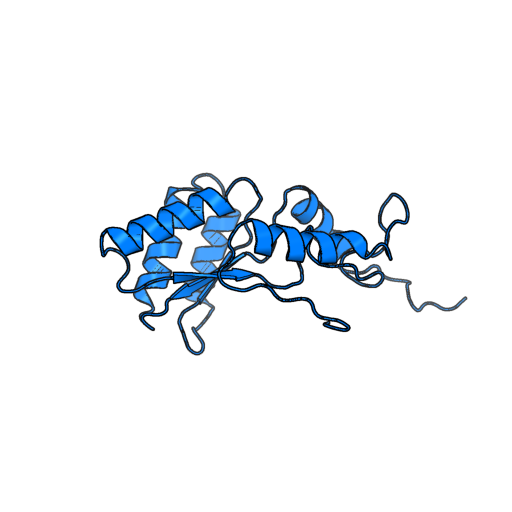A . GLY A 1 113 ? 2.604 -0.639 -11.552 1.00 98.19 113 GLY A CA 1
ATOM 913 C C . GLY A 1 113 ? 2.391 0.869 -11.585 1.00 98.19 113 GLY A C 1
ATOM 914 O O . GLY A 1 113 ? 1.573 1.323 -12.374 1.00 98.19 113 GLY A O 1
ATOM 915 N N . SER A 1 114 ? 3.040 1.650 -10.713 1.00 98.62 114 SER A N 1
ATOM 916 C CA . SER A 1 114 ? 2.781 3.099 -10.603 1.00 98.62 114 SER A CA 1
ATOM 917 C C . SER A 1 114 ? 3.992 3.995 -10.840 1.00 98.62 114 SER A C 1
ATOM 919 O O . SER A 1 114 ? 3.939 5.179 -10.515 1.00 98.62 114 SER A O 1
ATOM 921 N N . VAL A 1 115 ? 5.078 3.461 -11.400 1.00 98.56 115 VAL A N 1
ATOM 922 C CA . VAL A 1 115 ? 6.311 4.218 -11.640 1.00 98.56 115 VAL A CA 1
ATOM 923 C C . VAL A 1 115 ? 7.075 3.670 -12.843 1.00 98.56 115 VAL A C 1
ATOM 925 O O . VAL A 1 115 ? 7.097 2.465 -13.076 1.00 98.56 115 VAL A O 1
ATOM 928 N N . ALA A 1 116 ? 7.716 4.572 -13.585 1.00 98.75 116 ALA A N 1
ATOM 929 C CA . ALA A 1 116 ? 8.739 4.265 -14.577 1.00 98.75 116 ALA A CA 1
ATOM 930 C C . ALA A 1 116 ? 10.002 5.048 -14.195 1.00 98.75 116 ALA A C 1
ATOM 932 O O . ALA A 1 116 ? 9.982 6.278 -14.146 1.00 98.75 116 ALA A O 1
ATOM 933 N N . SER A 1 117 ? 11.069 4.331 -13.851 1.00 98.56 117 SER A N 1
ATOM 934 C CA . SER A 1 117 ? 12.318 4.882 -13.323 1.00 98.56 117 SER A CA 1
ATOM 935 C C . SER A 1 117 ? 13.492 3.957 -13.689 1.00 98.56 117 SER A C 1
ATOM 937 O O . SER A 1 117 ? 13.792 3.013 -12.947 1.00 98.56 117 SER A O 1
ATOM 939 N N . PRO A 1 118 ? 14.166 4.205 -14.832 1.00 98.25 118 PRO A N 1
ATOM 940 C CA . PRO A 1 118 ? 15.187 3.306 -15.388 1.00 98.25 118 PRO A CA 1
ATOM 941 C C . PRO A 1 118 ? 16.422 3.080 -14.510 1.00 98.25 118 PRO A C 1
ATOM 943 O O . PRO A 1 118 ? 17.179 2.152 -14.751 1.00 98.25 118 PRO A O 1
ATOM 946 N N . ASN A 1 119 ? 16.640 3.925 -13.500 1.00 97.69 119 ASN A N 1
ATOM 947 C CA . ASN A 1 119 ? 17.765 3.806 -12.567 1.00 97.69 119 ASN A CA 1
ATOM 948 C C . ASN A 1 119 ? 17.332 3.314 -11.171 1.00 97.69 119 ASN A C 1
ATOM 950 O O . ASN A 1 119 ? 18.123 3.387 -10.232 1.00 97.69 119 ASN A O 1
ATOM 954 N N . ARG A 1 120 ? 16.066 2.898 -11.005 1.00 98.19 120 ARG A N 1
ATOM 955 C CA . ARG A 1 120 ? 15.515 2.349 -9.756 1.00 98.19 120 ARG A CA 1
ATOM 956 C C . ARG A 1 120 ? 14.488 1.252 -10.051 1.00 98.19 120 ARG A C 1
ATOM 958 O O . ARG A 1 120 ? 14.850 0.092 -10.213 1.00 98.19 120 ARG A O 1
ATOM 965 N N . GLU A 1 121 ? 13.197 1.578 -10.079 1.00 98.62 121 GLU A N 1
ATOM 966 C CA . GLU A 1 121 ? 12.123 0.580 -10.042 1.00 98.62 121 GLU A CA 1
ATOM 967 C C . GLU A 1 121 ? 12.011 -0.251 -11.323 1.00 98.62 121 GLU A C 1
ATOM 969 O O . GLU A 1 121 ? 11.771 -1.462 -11.264 1.00 98.62 121 GLU A O 1
ATOM 974 N N . THR A 1 122 ? 12.250 0.377 -12.472 1.00 98.69 122 THR A N 1
ATOM 975 C CA . THR A 1 122 ? 12.209 -0.272 -13.789 1.00 98.69 122 THR A CA 1
ATOM 976 C C . THR A 1 122 ? 13.606 -0.471 -14.380 1.00 98.69 122 THR A C 1
ATOM 978 O O . THR A 1 122 ? 13.742 -0.649 -15.580 1.00 98.69 122 THR A O 1
ATOM 981 N N . GLU A 1 123 ? 14.654 -0.473 -13.552 1.00 98.62 123 GLU A N 1
ATOM 982 C CA . GLU A 1 123 ? 16.031 -0.736 -13.994 1.00 98.62 123 GLU A CA 1
ATOM 983 C C . GLU A 1 123 ? 16.209 -2.173 -14.502 1.00 98.62 123 GLU A C 1
ATOM 985 O O . GLU A 1 123 ? 15.938 -3.133 -13.775 1.00 98.62 123 GLU A O 1
ATOM 990 N N . ALA A 1 124 ? 16.736 -2.347 -15.710 1.00 97.94 124 ALA A N 1
ATOM 991 C CA . ALA A 1 124 ? 17.008 -3.647 -16.314 1.00 97.94 124 ALA A CA 1
ATOM 992 C C . ALA A 1 124 ? 15.757 -4.544 -16.364 1.00 97.94 124 ALA A C 1
ATOM 994 O O . ALA A 1 124 ? 15.751 -5.675 -15.850 1.00 97.94 124 ALA A O 1
ATOM 995 N N . MET A 1 125 ? 14.668 -4.032 -16.944 1.00 98.56 125 MET A N 1
ATOM 996 C CA . MET A 1 125 ? 13.523 -4.870 -17.297 1.00 98.56 125 MET A CA 1
ATOM 997 C C . MET A 1 125 ? 13.978 -5.937 -18.296 1.00 98.56 125 MET A C 1
ATOM 999 O O . MET A 1 125 ? 14.841 -5.708 -19.140 1.00 98.56 125 MET A O 1
ATOM 1003 N N . ARG A 1 126 ? 13.426 -7.151 -18.182 1.00 98.31 126 ARG A N 1
ATOM 1004 C CA . ARG A 1 126 ? 13.908 -8.314 -18.955 1.00 98.31 126 ARG A CA 1
ATOM 1005 C C . ARG A 1 126 ? 13.749 -8.140 -20.467 1.00 98.31 126 ARG A C 1
ATOM 1007 O O . ARG A 1 126 ? 14.467 -8.777 -21.227 1.00 98.31 126 ARG A O 1
ATOM 1014 N N . ASP A 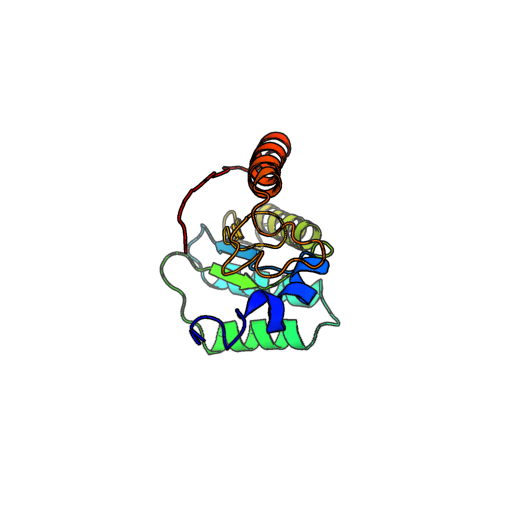1 127 ? 12.797 -7.316 -20.871 1.00 98.56 127 ASP A N 1
ATOM 1015 C CA . ASP A 1 127 ? 12.456 -6.960 -22.245 1.00 98.56 127 ASP A CA 1
ATOM 1016 C C . ASP A 1 127 ? 13.020 -5.590 -22.668 1.00 98.56 127 ASP A C 1
ATOM 1018 O O . ASP A 1 127 ? 12.751 -5.137 -23.778 1.00 98.56 127 ASP A O 1
ATOM 1022 N N . GLY A 1 128 ? 13.805 -4.929 -21.809 1.00 98.44 128 GLY A N 1
ATOM 1023 C CA . GLY A 1 128 ? 14.378 -3.607 -22.072 1.00 98.44 128 GLY A CA 1
ATOM 1024 C C . GLY A 1 128 ? 13.369 -2.458 -22.016 1.00 98.44 128 GLY A C 1
ATOM 1025 O O . GLY A 1 128 ? 13.665 -1.366 -22.503 1.00 98.44 128 GLY A O 1
ATOM 1026 N N . SER A 1 129 ? 12.182 -2.669 -21.436 1.00 98.75 129 SER A N 1
ATOM 1027 C CA . SER A 1 129 ? 11.116 -1.662 -21.367 1.00 98.75 129 SER A CA 1
ATOM 1028 C C . SER A 1 129 ? 11.331 -0.583 -20.290 1.00 98.75 129 SER A C 1
ATOM 1030 O O . SER A 1 129 ? 10.370 0.054 -19.856 1.00 98.75 129 SER A O 1
ATOM 1032 N N . ASP A 1 130 ? 12.560 -0.390 -19.811 1.00 98.62 130 ASP A N 1
ATOM 1033 C CA . ASP A 1 130 ? 12.901 0.377 -18.608 1.00 98.62 130 ASP A CA 1
ATOM 1034 C C . ASP A 1 130 ? 12.289 1.787 -18.584 1.00 98.62 130 ASP A C 1
ATOM 1036 O O . ASP A 1 130 ? 11.816 2.251 -17.545 1.00 98.62 130 ASP A O 1
ATOM 1040 N N . ALA A 1 131 ? 12.290 2.470 -19.732 1.00 98.62 131 ALA A N 1
ATOM 1041 C CA . ALA A 1 131 ? 11.855 3.859 -19.876 1.00 98.62 131 ALA A CA 1
ATOM 1042 C C . ALA A 1 131 ? 10.390 4.029 -20.322 1.00 98.62 131 ALA A C 1
ATOM 1044 O O . ALA A 1 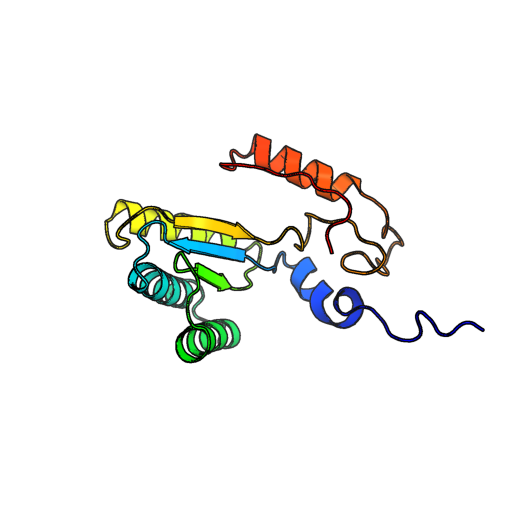131 ? 9.950 5.162 -20.522 1.00 98.62 131 ALA A O 1
ATOM 1045 N N . VAL A 1 132 ? 9.629 2.941 -20.482 1.00 98.81 132 VAL A N 1
ATOM 1046 C CA . VAL A 1 132 ? 8.219 3.011 -20.899 1.00 98.81 132 VAL A CA 1
ATOM 1047 C C . VAL A 1 132 ? 7.373 3.597 -19.765 1.00 98.81 132 VAL A C 1
ATOM 1049 O O . VAL A 1 132 ? 7.160 2.958 -18.735 1.00 98.81 132 VAL A O 1
ATOM 1052 N N . SER A 1 133 ? 6.875 4.820 -19.959 1.00 98.69 133 SER A N 1
ATOM 1053 C CA . SER A 1 133 ? 6.133 5.591 -18.950 1.00 98.69 133 SER A CA 1
ATOM 1054 C C . SER A 1 133 ? 4.612 5.584 -19.133 1.00 98.69 133 SER A C 1
ATOM 1056 O O . SER A 1 133 ? 3.906 6.239 -18.368 1.00 98.69 133 SER A O 1
ATOM 1058 N N . ASP A 1 134 ? 4.082 4.792 -20.066 1.00 98.81 134 ASP A N 1
ATOM 1059 C CA . ASP A 1 134 ? 2.633 4.629 -20.238 1.00 98.81 134 ASP A CA 1
ATOM 1060 C C . ASP A 1 134 ? 1.975 4.033 -18.980 1.00 98.81 134 ASP A C 1
ATOM 1062 O O . ASP A 1 134 ? 0.896 4.452 -18.563 1.00 98.81 134 ASP A O 1
ATOM 1066 N N . TRP A 1 135 ? 2.648 3.087 -18.321 1.00 98.81 135 TRP A N 1
ATOM 1067 C CA . TRP A 1 135 ? 2.128 2.359 -17.159 1.00 98.81 135 TRP A CA 1
ATOM 1068 C C . TRP A 1 135 ? 1.752 3.243 -15.958 1.00 98.81 135 TRP A C 1
ATOM 1070 O O . TRP A 1 135 ? 0.623 3.114 -15.481 1.00 98.81 135 TRP A O 1
ATOM 1080 N N . PRO A 1 136 ? 2.604 4.161 -15.453 1.00 98.81 136 PRO A N 1
ATOM 1081 C CA . PRO A 1 136 ? 2.200 5.077 -14.385 1.00 98.81 136 PRO A CA 1
ATOM 1082 C C . PRO A 1 136 ? 1.068 6.034 -14.794 1.00 98.81 136 PRO A C 1
ATOM 1084 O O . PRO A 1 136 ? 0.243 6.381 -13.947 1.00 98.81 136 PRO A O 1
ATOM 1087 N N . LEU A 1 137 ? 0.974 6.428 -16.072 1.00 98.81 137 LEU A N 1
ATOM 1088 C CA . LEU A 1 137 ? -0.146 7.241 -16.567 1.00 98.81 137 LEU A CA 1
ATOM 1089 C C . LEU A 1 137 ? -1.456 6.447 -16.528 1.00 98.81 137 LEU A C 1
ATOM 1091 O O . LEU A 1 137 ? -2.451 6.913 -15.969 1.00 98.81 137 LEU A O 1
ATOM 1095 N N . LEU A 1 138 ? -1.438 5.216 -17.045 1.00 98.88 138 LEU A N 1
ATOM 1096 C CA . LEU A 1 138 ? -2.574 4.295 -16.983 1.00 98.88 138 LEU A CA 1
ATOM 1097 C C . LEU A 1 138 ? -2.964 3.967 -15.540 1.00 98.88 138 LEU A C 1
ATOM 1099 O O . LEU A 1 138 ? -4.151 3.891 -15.236 1.00 98.88 138 LEU A O 1
ATOM 1103 N N . ASN A 1 139 ? -1.993 3.827 -14.635 1.00 98.88 139 ASN A N 1
ATOM 1104 C CA . ASN A 1 139 ? -2.248 3.612 -13.215 1.00 98.88 139 ASN A CA 1
ATOM 1105 C C . ASN A 1 139 ? -3.077 4.747 -12.610 1.00 98.88 139 ASN A C 1
ATOM 1107 O O . ASN A 1 139 ? -4.060 4.484 -11.918 1.00 98.88 139 ASN A O 1
ATOM 1111 N N . ALA A 1 140 ? -2.706 5.999 -12.876 1.00 98.81 140 ALA A N 1
ATOM 1112 C CA . ALA A 1 140 ? -3.464 7.142 -12.389 1.00 98.81 140 ALA A CA 1
ATOM 1113 C C . ALA A 1 140 ? -4.865 7.190 -13.009 1.00 98.81 140 ALA A C 1
ATOM 1115 O O . ALA A 1 140 ? -5.850 7.227 -12.275 1.00 98.81 140 ALA A O 1
ATOM 1116 N N . LEU A 1 141 ? -4.966 7.097 -14.339 1.00 98.88 141 LEU A N 1
ATOM 1117 C CA . LEU A 1 141 ? -6.251 7.119 -15.047 1.00 98.88 141 LEU A CA 1
ATOM 1118 C C . LEU A 1 141 ? -7.199 6.019 -14.553 1.00 98.88 141 LEU A C 1
ATOM 1120 O O . LEU A 1 141 ? -8.378 6.279 -14.309 1.00 98.88 141 LEU A O 1
ATOM 1124 N N . LEU A 1 142 ? -6.684 4.805 -14.345 1.00 98.88 142 LEU A N 1
ATOM 1125 C CA . LEU A 1 142 ? -7.474 3.685 -13.849 1.00 98.88 142 LEU A CA 1
ATOM 1126 C C . LEU A 1 142 ? -7.911 3.895 -12.398 1.00 98.88 142 LEU A C 1
ATOM 1128 O O . LEU A 1 142 ? -9.060 3.604 -12.078 1.00 98.88 142 LEU A O 1
ATOM 1132 N N . ASN A 1 143 ? -7.049 4.421 -11.523 1.00 98.81 143 ASN A N 1
ATOM 1133 C CA . ASN A 1 143 ? -7.442 4.740 -10.146 1.00 98.81 143 ASN A CA 1
ATOM 1134 C C . ASN A 1 143 ? -8.503 5.850 -10.100 1.00 98.81 143 ASN A C 1
ATOM 1136 O O . ASN A 1 143 ? -9.432 5.762 -9.297 1.00 98.81 143 ASN A O 1
ATOM 1140 N N . THR A 1 144 ? -8.421 6.846 -10.989 1.00 98.81 144 THR A N 1
ATOM 1141 C CA . THR A 1 144 ? -9.457 7.879 -11.133 1.00 98.81 144 THR A CA 1
ATOM 1142 C C . THR A 1 144 ? -10.779 7.255 -11.572 1.00 98.81 144 THR A C 1
ATOM 1144 O O . THR A 1 144 ? -11.803 7.485 -10.935 1.00 98.81 144 THR A O 1
ATOM 1147 N N . ALA A 1 145 ? -10.758 6.415 -12.611 1.00 98.75 145 ALA A N 1
ATOM 1148 C CA . ALA A 1 145 ? -11.952 5.728 -13.105 1.00 98.75 145 ALA A CA 1
ATOM 1149 C C . ALA A 1 145 ? -12.541 4.737 -12.083 1.00 98.75 145 ALA A C 1
ATOM 1151 O O . ALA A 1 145 ? -13.749 4.520 -12.061 1.00 98.75 145 ALA A O 1
ATOM 1152 N N . SER A 1 146 ? -11.697 4.158 -11.224 1.00 98.50 146 SER A N 1
ATOM 1153 C CA . SER A 1 146 ? -12.091 3.188 -10.193 1.00 98.50 146 SER A CA 1
ATOM 1154 C C . SER A 1 146 ? -12.591 3.838 -8.897 1.00 98.50 146 SER A C 1
ATOM 1156 O O . SER A 1 146 ? -12.971 3.123 -7.973 1.00 98.50 146 SER A O 1
ATOM 1158 N N . GLY A 1 147 ? -12.599 5.173 -8.809 1.00 98.50 147 GLY A N 1
ATOM 1159 C CA . GLY A 1 147 ? -13.166 5.898 -7.670 1.00 98.50 147 GLY A CA 1
ATOM 1160 C C . GLY A 1 147 ? -12.235 6.044 -6.465 1.00 98.50 147 GLY A C 1
ATOM 1161 O O . GLY A 1 147 ? -12.713 6.105 -5.333 1.00 98.50 147 GLY A O 1
ATOM 1162 N N . ALA A 1 148 ? -10.915 6.106 -6.673 1.00 98.81 148 ALA A N 1
ATOM 1163 C CA . ALA A 1 148 ? -10.006 6.518 -5.605 1.00 98.81 148 ALA A CA 1
ATOM 1164 C C . ALA A 1 148 ? -10.350 7.939 -5.118 1.00 98.81 148 ALA A C 1
ATOM 1166 O O . ALA A 1 148 ? -10.628 8.825 -5.925 1.00 98.81 148 ALA A O 1
ATOM 1167 N N . THR A 1 149 ? -10.287 8.173 -3.803 1.00 98.75 149 THR A N 1
ATOM 1168 C CA . THR A 1 149 ? -10.645 9.468 -3.194 1.00 98.75 149 THR A CA 1
ATOM 1169 C C . THR A 1 149 ? -9.790 10.626 -3.724 1.00 98.75 149 THR A C 1
ATOM 1171 O O . THR A 1 149 ? -10.284 11.739 -3.881 1.00 98.75 149 THR A O 1
ATOM 1174 N N . TRP A 1 150 ? -8.515 10.371 -4.025 1.00 98.81 150 TRP A N 1
ATOM 1175 C CA . TRP A 1 150 ? -7.639 11.273 -4.771 1.00 98.81 150 TRP A CA 1
ATOM 1176 C C . TRP A 1 150 ? -6.607 10.471 -5.562 1.00 98.81 150 TRP A C 1
ATOM 1178 O O . TRP A 1 150 ? -6.266 9.339 -5.210 1.00 98.81 150 TRP A O 1
ATOM 1188 N N . VAL A 1 151 ? -6.091 11.081 -6.627 1.00 98.81 151 VAL A N 1
ATOM 1189 C CA . VAL A 1 151 ? -5.074 10.504 -7.511 1.00 98.81 151 VAL A CA 1
ATOM 1190 C C . VAL A 1 151 ? -4.046 11.577 -7.853 1.00 98.81 151 VAL A C 1
ATOM 1192 O O . VAL A 1 151 ? -4.392 12.746 -8.011 1.00 98.81 151 VAL A O 1
ATOM 1195 N N . SER A 1 152 ? -2.783 11.176 -7.971 1.00 98.69 152 SER A N 1
ATOM 1196 C CA . SER A 1 152 ? -1.644 12.052 -8.249 1.00 98.69 152 SER A CA 1
ATOM 1197 C C . SER A 1 152 ? -0.785 11.506 -9.392 1.00 98.69 152 SER A C 1
ATOM 1199 O O . SER A 1 152 ? -0.539 10.305 -9.491 1.00 98.69 152 SER A O 1
ATOM 1201 N N . LEU A 1 153 ? -0.281 12.411 -10.234 1.00 98.56 153 LEU A N 1
ATOM 1202 C CA . LEU A 1 153 ? 0.733 12.142 -11.258 1.00 98.56 153 LEU A CA 1
ATOM 1203 C C . LEU A 1 153 ? 1.902 13.100 -11.054 1.00 98.56 153 LEU A C 1
ATOM 1205 O O . LEU A 1 153 ? 1.726 14.313 -11.125 1.00 98.56 153 LEU A O 1
ATOM 1209 N N . HIS A 1 154 ? 3.079 12.558 -10.744 1.00 98.56 154 HIS A N 1
ATOM 1210 C CA . HIS A 1 154 ? 4.272 13.331 -10.390 1.00 98.56 154 HIS A CA 1
ATOM 1211 C C . HIS A 1 154 ? 5.426 13.025 -11.354 1.00 98.56 154 HIS A C 1
ATOM 1213 O O . HIS A 1 154 ? 5.459 11.968 -11.983 1.00 98.56 154 HIS A O 1
ATOM 1219 N N . HIS A 1 155 ? 6.401 13.933 -11.415 1.00 98.19 155 HIS A N 1
ATOM 1220 C CA . HIS A 1 155 ? 7.645 13.773 -12.167 1.00 98.19 155 HIS A CA 1
ATOM 1221 C C . HIS A 1 155 ? 8.861 14.028 -11.262 1.00 98.19 155 HIS A C 1
ATOM 1223 O O . HIS A 1 155 ? 8.808 14.902 -10.400 1.00 98.19 155 HIS A O 1
ATOM 1229 N N . GLY A 1 156 ? 9.950 13.277 -11.466 1.00 96.25 156 GLY A N 1
ATOM 1230 C CA . GLY A 1 156 ? 11.243 13.509 -10.804 1.00 96.25 156 GLY A CA 1
ATOM 1231 C C . GLY A 1 156 ? 11.309 13.133 -9.320 1.00 96.25 156 GLY A C 1
ATOM 1232 O O . GLY A 1 156 ? 12.216 13.575 -8.626 1.00 96.25 156 GLY A O 1
ATOM 1233 N N . GLY A 1 157 ? 10.346 12.358 -8.814 1.00 95.38 157 GLY A N 1
ATOM 1234 C CA . GLY A 1 157 ? 10.384 11.872 -7.438 1.00 95.38 157 GLY A CA 1
ATOM 1235 C C . GLY A 1 157 ? 11.403 10.747 -7.264 1.00 95.38 157 GLY A C 1
ATOM 1236 O O . GLY A 1 157 ? 11.349 9.759 -7.997 1.00 95.38 157 GLY A O 1
ATOM 1237 N N . GLY A 1 158 ? 12.250 10.871 -6.242 1.00 91.56 158 GLY A N 1
ATOM 1238 C CA . GLY A 1 158 ? 13.201 9.839 -5.828 1.00 91.56 158 GLY A CA 1
ATOM 1239 C C . GLY A 1 158 ? 14.650 10.098 -6.192 1.00 91.56 158 GLY A C 1
ATOM 1240 O O . GLY A 1 158 ? 14.935 10.991 -7.014 1.00 91.56 158 GLY A O 1
#